Protein AF-A0A3G8WUI0-F1 (afdb_monomer)

Solvent-accessible surface area (backbone atoms only — not comparable to full-atom values): 6254 Å² total; per-residue (Å²): 139,75,72,64,58,65,54,52,51,50,51,53,51,34,56,52,36,37,64,60,53,72,49,96,72,60,58,67,62,54,49,51,51,54,53,47,51,53,52,50,50,46,53,49,44,44,51,52,32,37,72,75,48,37,79,74,26,51,64,56,33,49,52,54,42,49,55,49,49,55,52,49,52,51,49,49,51,44,40,24,53,26,19,48,77,68,66,40,52,70,56,18,52,53,42,48,52,54,48,53,52,53,52,51,52,54,51,53,54,51,54,54,62,74,75,107

pLDDT: mean 75.86, std 8.91, range [45.59, 89.69]

Mean predicted aligned error: 8.82 Å

Radius of gyration: 16.6 Å; Cα contacts (8 Å, |Δi|>4): 65; chains: 1; bounding box: 42×33×40 Å

Secondary structure (DSSP, 8-state):
--THHHHHHHHHHHHHHHHHHTS---HHHHHHHHHHHHHHHHHHHHHHHHHHHTTTTHHHHHHHHHHHHHHHHHHHHHHHHHHHHTT-HHHHHHHHHHHHHHHHHHHHHHHHHHT-

Structure (mmCIF, N/CA/C/O backbone):
data_AF-A0A3G8WUI0-F1
#
_entry.id   AF-A0A3G8WUI0-F1
#
loop_
_atom_site.group_PDB
_atom_site.id
_atom_site.type_symbol
_atom_site.label_atom_id
_atom_site.label_alt_id
_atom_site.label_comp_id
_atom_site.label_asym_id
_atom_site.label_entity_id
_atom_site.label_seq_id
_atom_site.pdbx_PDB_ins_code
_atom_site.Cartn_x
_atom_site.Cartn_y
_atom_site.Cartn_z
_atom_site.occupancy
_atom_site.B_iso_or_equiv
_atom_site.auth_seq_id
_atom_site.auth_comp_id
_atom_site.auth_asym_id
_atom_site.auth_atom_id
_atom_site.pdbx_PDB_model_num
ATOM 1 N N . MET A 1 1 ? -10.719 19.736 -14.775 1.00 45.59 1 MET A N 1
ATOM 2 C CA . MET A 1 1 ? -11.092 19.744 -13.340 1.00 45.59 1 MET A CA 1
ATOM 3 C C . MET A 1 1 ? -11.563 18.341 -12.955 1.00 45.59 1 MET A C 1
ATOM 5 O O . MET A 1 1 ? -12.691 17.990 -13.252 1.00 45.59 1 MET A O 1
ATOM 9 N N . LEU A 1 2 ? -10.679 17.513 -12.381 1.00 51.94 2 LEU A N 1
ATOM 10 C CA . LEU A 1 2 ? -10.911 16.087 -12.044 1.00 51.94 2 LEU A CA 1
ATOM 11 C C . LEU A 1 2 ? -11.003 15.837 -10.520 1.00 51.94 2 LEU A C 1
ATOM 13 O O . LEU A 1 2 ? -10.939 14.705 -10.051 1.00 51.94 2 LEU A O 1
ATOM 17 N N . LEU A 1 3 ? -11.186 16.911 -9.745 1.00 46.84 3 LEU A N 1
ATOM 18 C CA . LEU A 1 3 ? -11.220 16.920 -8.279 1.00 46.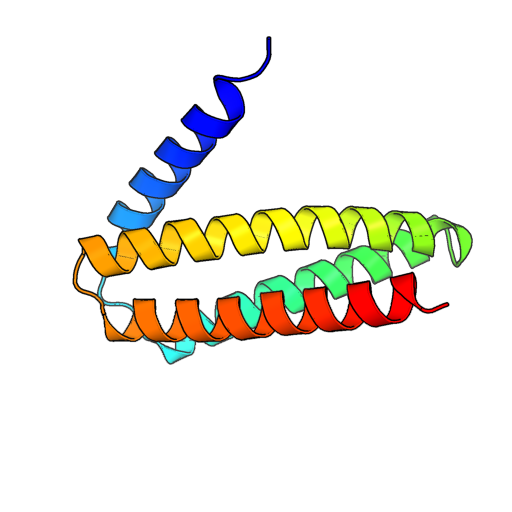84 3 LEU A CA 1
ATOM 19 C C . LEU A 1 3 ? -12.333 16.095 -7.590 1.00 46.84 3 LEU A C 1
ATOM 21 O O . LEU A 1 3 ? -12.083 15.680 -6.460 1.00 46.84 3 LEU A O 1
ATOM 25 N N . PRO A 1 4 ? -13.522 15.805 -8.171 1.00 60.69 4 PRO A N 1
ATOM 26 C CA . PRO A 1 4 ? -14.546 15.092 -7.404 1.00 60.69 4 PRO A CA 1
ATOM 27 C C . PRO A 1 4 ? -14.279 13.585 -7.294 1.00 60.69 4 PRO A C 1
ATOM 29 O O . PRO A 1 4 ? -14.691 12.967 -6.316 1.00 60.69 4 PRO A O 1
ATOM 32 N N . ILE A 1 5 ? -13.563 12.979 -8.248 1.00 64.88 5 ILE A N 1
ATOM 33 C CA . ILE A 1 5 ? -13.385 11.517 -8.298 1.00 64.88 5 ILE A CA 1
ATOM 34 C C . ILE A 1 5 ? -12.565 10.985 -7.107 1.00 64.88 5 ILE A C 1
ATOM 36 O O . ILE A 1 5 ? -13.035 10.047 -6.460 1.00 64.88 5 ILE A O 1
ATOM 40 N N . PRO A 1 6 ? -11.411 11.578 -6.735 1.00 63.34 6 PRO A N 1
ATOM 41 C CA . PRO A 1 6 ? -10.646 11.125 -5.570 1.00 63.34 6 PRO A CA 1
ATOM 42 C C . PRO A 1 6 ? -11.435 11.236 -4.259 1.00 63.34 6 PRO A C 1
ATOM 44 O O . PRO A 1 6 ? -11.351 10.354 -3.407 1.00 63.34 6 PRO A O 1
ATOM 47 N N . ILE A 1 7 ? -12.239 12.295 -4.114 1.00 66.31 7 ILE A N 1
ATOM 48 C CA . ILE A 1 7 ? -13.049 12.556 -2.916 1.00 66.31 7 ILE A CA 1
ATOM 49 C C . ILE A 1 7 ? -14.200 11.546 -2.814 1.00 66.31 7 ILE A C 1
ATOM 51 O O . ILE A 1 7 ? -14.425 10.970 -1.752 1.00 66.31 7 ILE A O 1
ATOM 55 N N . ILE A 1 8 ? -14.901 11.280 -3.919 1.00 72.88 8 ILE A N 1
ATOM 56 C CA . ILE A 1 8 ? -15.980 10.283 -3.970 1.00 72.88 8 ILE A CA 1
ATOM 57 C C . ILE A 1 8 ? -15.433 8.882 -3.665 1.00 72.88 8 ILE A C 1
ATOM 59 O O . ILE A 1 8 ? -16.027 8.148 -2.873 1.00 72.88 8 ILE A O 1
ATOM 63 N N . LEU A 1 9 ? -14.277 8.528 -4.239 1.00 71.88 9 LEU A N 1
ATOM 64 C CA . LEU A 1 9 ? -13.613 7.250 -3.981 1.00 71.88 9 LEU A CA 1
ATOM 65 C C . LEU A 1 9 ? -13.240 7.106 -2.497 1.00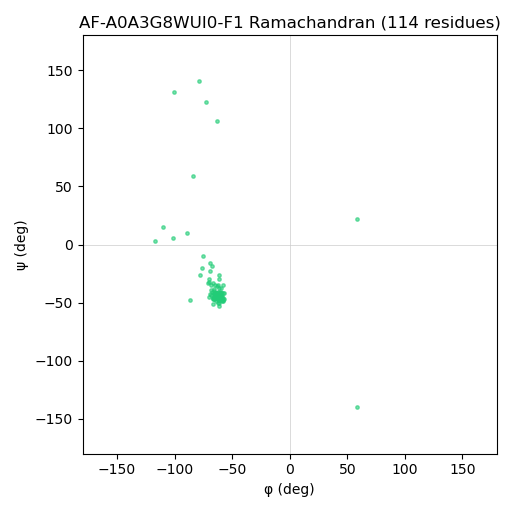 71.88 9 LEU A C 1
ATOM 67 O O . LEU A 1 9 ? -13.488 6.064 -1.892 1.00 71.88 9 LEU A O 1
ATOM 71 N N . PHE A 1 10 ? -12.706 8.172 -1.895 1.00 70.06 10 PHE A N 1
ATOM 72 C CA . PHE A 1 10 ? -12.370 8.214 -0.474 1.00 70.06 10 PHE A CA 1
ATOM 73 C C . PHE A 1 10 ? -13.603 7.998 0.417 1.00 70.06 10 PHE A C 1
ATOM 75 O O . PHE A 1 10 ? -13.564 7.174 1.331 1.00 70.06 10 PHE A O 1
ATOM 82 N N . ILE A 1 11 ? -14.720 8.674 0.125 1.00 70.12 11 ILE A N 1
ATOM 83 C CA . ILE A 1 11 ? -15.974 8.525 0.881 1.00 70.12 11 ILE A CA 1
ATOM 84 C C . ILE A 1 11 ? -16.522 7.096 0.760 1.00 70.12 11 ILE A C 1
ATOM 86 O O . ILE A 1 11 ? -16.910 6.503 1.767 1.00 70.12 11 ILE A O 1
ATOM 90 N N . LEU A 1 12 ? -16.521 6.511 -0.442 1.00 74.50 12 LEU A N 1
ATOM 91 C CA . LEU A 1 12 ? -16.967 5.130 -0.664 1.00 74.50 12 LEU A CA 1
ATOM 92 C C . LEU A 1 12 ? -16.126 4.121 0.125 1.00 74.50 12 LEU A C 1
ATOM 94 O O . LEU A 1 12 ? -16.681 3.248 0.799 1.00 74.50 12 LEU A O 1
ATOM 98 N N . LEU A 1 13 ? -14.799 4.268 0.085 1.00 71.56 13 LEU A N 1
ATOM 99 C CA . LEU A 1 13 ? -13.875 3.438 0.859 1.00 71.56 13 LEU A CA 1
ATOM 100 C C . LEU A 1 13 ? -14.136 3.566 2.362 1.00 71.56 13 LEU A C 1
ATOM 102 O O . LEU A 1 13 ? -14.158 2.559 3.069 1.00 71.56 13 LEU A O 1
ATOM 106 N N . LEU A 1 14 ? -14.397 4.782 2.843 1.00 67.06 14 LEU A N 1
ATOM 107 C CA . LEU A 1 14 ? -14.675 5.060 4.249 1.00 67.06 14 LEU A CA 1
ATOM 108 C C . LEU A 1 14 ? -15.990 4.407 4.700 1.00 67.06 14 LEU A C 1
ATOM 110 O O . LEU A 1 14 ? -16.015 3.699 5.706 1.00 67.06 14 LEU A O 1
ATOM 114 N N . VAL A 1 15 ? -17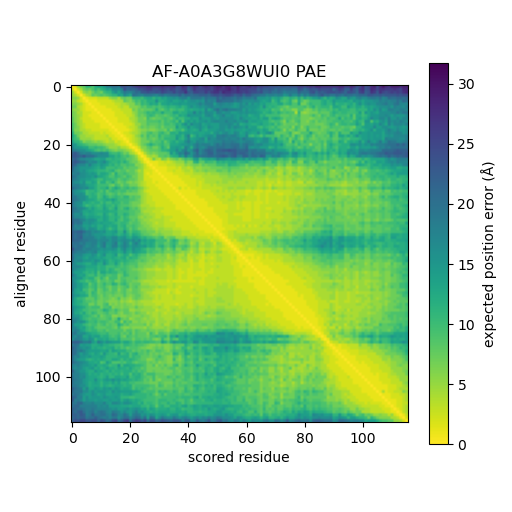.069 4.542 3.925 1.00 71.00 15 VAL A N 1
ATOM 115 C CA . VAL A 1 15 ? -18.361 3.897 4.227 1.00 71.00 15 VAL A CA 1
ATOM 116 C C . VAL A 1 15 ? -18.239 2.370 4.226 1.00 71.00 15 VAL A C 1
ATOM 118 O O . VAL A 1 15 ? -18.744 1.707 5.139 1.00 71.00 15 VAL A O 1
ATOM 121 N N . TYR A 1 16 ? -17.561 1.798 3.228 1.00 74.94 16 TYR A N 1
ATOM 122 C CA . TYR A 1 16 ? -17.336 0.354 3.144 1.00 74.94 16 TYR A CA 1
ATOM 123 C C . TYR A 1 16 ? -16.503 -0.157 4.326 1.00 74.94 16 TYR A C 1
ATOM 125 O O . TYR A 1 16 ? -16.859 -1.149 4.970 1.00 74.94 16 TYR A O 1
ATOM 133 N N . SER A 1 17 ? -15.435 0.565 4.666 1.00 64.69 17 SER A N 1
ATOM 134 C CA . SER A 1 17 ? -14.554 0.226 5.777 1.00 64.69 17 SER A CA 1
ATOM 135 C C . SER A 1 17 ? -15.277 0.291 7.125 1.00 64.69 17 SER A C 1
ATOM 137 O O . SER A 1 17 ? -15.135 -0.628 7.928 1.00 64.69 17 SER A O 1
ATOM 139 N N . ILE A 1 18 ? -16.123 1.300 7.370 1.00 64.62 18 ILE A N 1
ATOM 140 C CA . ILE A 1 18 ? -16.941 1.384 8.594 1.00 64.62 18 ILE A CA 1
ATOM 141 C C . ILE A 1 18 ? -17.904 0.195 8.704 1.00 64.62 18 ILE A C 1
ATOM 143 O O . ILE A 1 18 ? -18.039 -0.386 9.783 1.00 64.62 18 ILE A O 1
ATOM 147 N N . LYS A 1 19 ? -18.573 -0.192 7.606 1.00 69.31 19 LYS A N 1
ATOM 148 C CA . LYS A 1 19 ? -19.476 -1.358 7.605 1.00 69.31 19 LYS A CA 1
ATOM 149 C C . LYS A 1 19 ? -18.732 -2.638 7.984 1.00 69.31 19 LYS A C 1
ATOM 151 O O . LYS A 1 19 ? -19.221 -3.396 8.820 1.00 69.31 19 LYS A O 1
ATOM 156 N N . LYS A 1 20 ? -17.542 -2.848 7.421 1.00 66.62 20 LYS A N 1
ATOM 157 C CA . LYS A 1 20 ? -16.689 -4.010 7.708 1.00 66.62 20 LYS A CA 1
ATOM 158 C C . LYS A 1 20 ? -16.125 -3.979 9.136 1.00 66.62 20 LYS A C 1
ATOM 160 O O . LYS A 1 20 ? -16.118 -5.001 9.812 1.00 66.62 20 LYS A O 1
ATOM 165 N N . ALA A 1 21 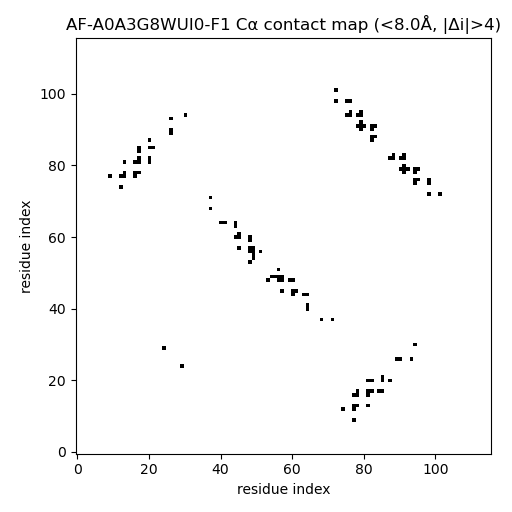? -15.733 -2.803 9.628 1.00 61.16 21 ALA A N 1
ATOM 166 C CA . ALA A 1 21 ? -15.176 -2.592 10.965 1.00 61.16 21 ALA A CA 1
ATOM 167 C C . ALA A 1 21 ? -16.172 -2.830 12.112 1.00 61.16 21 ALA A C 1
ATOM 169 O O . ALA A 1 21 ? -15.751 -3.034 13.243 1.00 61.16 21 ALA A O 1
ATOM 170 N N . LYS A 1 22 ? -17.490 -2.824 11.872 1.00 60.16 22 LYS A N 1
ATOM 171 C CA . LYS A 1 22 ? -18.484 -3.169 12.909 1.00 60.16 22 LYS A CA 1
ATOM 172 C C . LYS A 1 22 ? -18.465 -4.649 13.305 1.00 60.16 22 LYS A C 1
ATOM 174 O O . LYS A 1 22 ? -19.008 -4.999 14.350 1.00 60.16 22 LYS A O 1
ATOM 179 N N . GLN A 1 23 ? -17.840 -5.515 12.511 1.00 62.94 23 GLN A N 1
ATOM 180 C CA . GLN A 1 23 ? -17.661 -6.922 12.861 1.00 62.94 23 GLN A CA 1
ATOM 181 C C . GLN A 1 23 ? -16.493 -7.075 13.850 1.00 62.94 23 GLN A C 1
ATOM 183 O O . GLN A 1 23 ? -15.480 -6.382 13.739 1.00 62.94 23 GLN A O 1
ATOM 188 N N . LYS A 1 24 ? -16.625 -7.966 14.846 1.00 58.31 24 LYS A N 1
ATOM 189 C CA . LYS A 1 24 ? -15.526 -8.292 15.773 1.00 58.31 24 LYS A CA 1
ATOM 190 C C . LYS A 1 24 ? -14.382 -8.924 14.976 1.00 58.31 24 LYS A C 1
ATOM 192 O O . LYS A 1 24 ? -14.487 -10.066 14.538 1.00 58.31 24 LYS A O 1
ATOM 197 N N . ALA A 1 25 ? -13.313 -8.163 14.784 1.00 64.12 25 ALA A N 1
ATOM 198 C CA . ALA A 1 25 ? -12.154 -8.549 13.997 1.00 64.12 25 ALA A CA 1
ATOM 199 C C . ALA A 1 25 ? -11.002 -9.021 14.897 1.00 64.12 25 ALA A C 1
ATOM 201 O O . ALA A 1 25 ? -10.629 -8.337 15.851 1.00 64.12 25 ALA A O 1
ATOM 202 N N . ASP A 1 26 ? -10.413 -10.173 14.571 1.00 74.25 26 ASP A N 1
ATOM 203 C CA . ASP A 1 26 ? -9.155 -10.619 15.174 1.00 74.25 26 ASP A CA 1
ATOM 204 C C . ASP A 1 26 ? -7.990 -9.777 14.626 1.00 74.25 26 ASP A C 1
ATOM 206 O O . ASP A 1 26 ? -7.759 -9.716 13.413 1.00 74.25 26 ASP A O 1
ATOM 210 N N . VAL A 1 27 ? -7.254 -9.135 15.537 1.00 68.56 27 VAL A N 1
ATOM 211 C CA . VAL A 1 27 ? -6.109 -8.267 15.235 1.00 68.56 27 VAL A CA 1
ATOM 212 C C . VAL A 1 27 ? -5.026 -9.003 14.459 1.00 68.56 27 VAL A C 1
ATOM 214 O O . VAL A 1 27 ? -4.548 -8.488 13.449 1.00 68.56 27 VAL A O 1
ATOM 217 N N . ASN A 1 28 ? -4.670 -10.212 14.886 1.00 68.00 28 ASN A N 1
ATOM 218 C CA . ASN A 1 28 ? -3.562 -10.955 14.298 1.00 68.00 28 ASN A CA 1
ATOM 219 C C . ASN A 1 28 ? -3.913 -11.392 12.879 1.00 68.00 28 ASN A C 1
ATOM 221 O O . ASN A 1 28 ? -3.130 -11.194 11.950 1.00 68.00 28 ASN A O 1
ATOM 225 N N . LYS A 1 29 ? -5.137 -11.891 12.685 1.00 73.69 29 LYS A N 1
ATOM 226 C CA . LYS A 1 29 ? -5.636 -12.272 11.362 1.00 73.69 29 LYS A CA 1
ATOM 227 C C . LYS A 1 29 ? -5.661 -11.079 10.401 1.00 73.69 29 LYS A C 1
ATOM 229 O O . LYS A 1 29 ? -5.248 -11.213 9.253 1.00 73.69 29 LYS A O 1
ATOM 234 N N . HIS A 1 30 ? -6.096 -9.907 10.867 1.00 74.31 30 HIS A N 1
ATOM 235 C CA . HIS A 1 30 ? -6.120 -8.693 10.049 1.00 74.31 30 HIS A CA 1
ATOM 236 C C . HIS A 1 30 ? -4.725 -8.235 9.616 1.00 74.31 30 HIS A C 1
ATOM 238 O O . HIS A 1 30 ? -4.532 -7.889 8.452 1.00 74.31 30 HIS A O 1
ATOM 244 N N . VAL A 1 31 ? -3.753 -8.248 10.529 1.00 72.56 31 VAL A N 1
ATOM 245 C CA . VAL A 1 31 ? -2.371 -7.853 10.224 1.00 72.56 31 VAL A CA 1
ATOM 246 C C . VAL A 1 31 ? -1.728 -8.826 9.237 1.00 72.56 31 VAL A C 1
ATOM 248 O O . VAL A 1 31 ? -1.159 -8.382 8.241 1.00 72.56 31 VAL A O 1
ATOM 251 N N . ILE A 1 32 ? -1.877 -10.136 9.461 1.00 75.25 32 ILE A N 1
ATOM 252 C CA . ILE A 1 32 ? -1.312 -11.178 8.589 1.00 75.25 32 ILE A CA 1
ATOM 253 C C . ILE A 1 32 ? -1.869 -11.061 7.170 1.00 75.25 32 ILE A C 1
ATOM 255 O O . ILE A 1 32 ? -1.101 -11.075 6.213 1.00 75.25 32 ILE A O 1
ATOM 259 N N . ILE A 1 33 ? -3.187 -10.890 7.021 1.00 80.88 33 ILE A N 1
ATOM 260 C CA . ILE A 1 33 ? -3.805 -10.731 5.699 1.00 80.88 33 ILE A CA 1
ATOM 261 C C . ILE A 1 33 ? -3.259 -9.483 4.997 1.00 80.88 33 ILE A C 1
ATOM 263 O O . ILE A 1 33 ? -2.951 -9.542 3.811 1.00 80.88 33 ILE A O 1
ATOM 267 N N . ARG A 1 34 ? -3.098 -8.360 5.706 1.00 80.38 34 ARG A N 1
ATOM 268 C CA . ARG A 1 34 ? -2.616 -7.109 5.100 1.00 80.38 34 ARG A CA 1
ATOM 269 C C . ARG A 1 34 ? -1.169 -7.206 4.621 1.00 80.38 34 ARG A C 1
ATOM 271 O O . ARG A 1 34 ? -0.876 -6.792 3.503 1.00 80.38 34 ARG A O 1
ATOM 278 N N . LEU A 1 35 ? -0.284 -7.761 5.447 1.00 79.12 35 LEU A N 1
ATOM 279 C CA . LEU A 1 35 ? 1.104 -8.023 5.060 1.00 79.12 35 LEU A CA 1
ATOM 280 C C . LEU A 1 35 ? 1.178 -9.032 3.913 1.00 79.12 35 LEU A C 1
ATOM 282 O O . LEU A 1 35 ? 1.917 -8.813 2.959 1.00 79.12 35 LEU A O 1
ATOM 286 N N . GLY A 1 36 ? 0.370 -10.091 3.978 1.00 82.44 36 GLY A N 1
ATOM 287 C CA . GLY A 1 36 ? 0.281 -11.100 2.931 1.00 82.44 36 GLY A CA 1
ATOM 288 C C . GLY A 1 36 ? -0.125 -10.504 1.586 1.00 82.44 36 GLY A C 1
ATOM 289 O O . GLY A 1 36 ? 0.548 -10.755 0.595 1.00 82.44 36 GLY A O 1
ATOM 290 N N . VAL A 1 37 ? -1.166 -9.665 1.550 1.00 86.06 37 VAL A N 1
ATOM 291 C CA . VAL A 1 37 ? -1.613 -8.991 0.319 1.00 86.06 37 VAL A CA 1
ATOM 292 C C . VAL A 1 37 ? -0.528 -8.069 -0.236 1.00 86.06 37 VAL A C 1
ATOM 294 O O . VAL A 1 37 ? -0.274 -8.104 -1.437 1.00 86.06 37 VAL A O 1
ATOM 297 N N . LEU A 1 38 ? 0.141 -7.287 0.619 1.00 83.94 38 LEU A N 1
ATOM 298 C CA . LEU A 1 38 ? 1.214 -6.386 0.192 1.00 83.94 38 LEU A CA 1
ATOM 299 C C . LEU A 1 38 ? 2.378 -7.156 -0.447 1.00 83.94 38 LEU A C 1
ATOM 301 O O . LEU A 1 38 ? 2.782 -6.854 -1.568 1.00 83.94 38 LEU A O 1
ATOM 305 N N . ILE A 1 39 ? 2.894 -8.168 0.255 1.00 85.06 39 ILE A N 1
ATOM 306 C CA . ILE A 1 39 ? 4.038 -8.963 -0.205 1.00 85.06 39 ILE A CA 1
ATOM 307 C C . ILE A 1 39 ? 3.665 -9.758 -1.458 1.00 85.06 39 ILE A C 1
ATOM 309 O O . ILE A 1 39 ? 4.422 -9.755 -2.427 1.00 85.06 39 ILE A O 1
ATOM 313 N N . ALA A 1 40 ? 2.494 -10.401 -1.464 1.00 89.00 40 ALA A N 1
ATOM 314 C CA . ALA A 1 40 ? 2.031 -11.183 -2.602 1.00 89.00 40 ALA A CA 1
ATOM 315 C C . ALA A 1 40 ? 1.867 -10.310 -3.845 1.00 89.00 40 ALA A C 1
ATOM 317 O O . ALA A 1 40 ? 2.339 -10.700 -4.905 1.00 89.00 40 ALA A O 1
ATOM 318 N N . PHE A 1 41 ? 1.264 -9.122 -3.728 1.00 88.75 41 PHE A N 1
ATOM 319 C CA . PHE A 1 41 ? 1.079 -8.234 -4.873 1.00 88.75 41 PHE A CA 1
ATOM 320 C C . PHE A 1 41 ? 2.417 -7.796 -5.477 1.00 88.75 41 PHE A C 1
ATOM 322 O O . PHE A 1 41 ? 2.598 -7.881 -6.692 1.00 88.75 41 PHE A O 1
ATOM 329 N N . ILE A 1 42 ? 3.370 -7.369 -4.640 1.00 86.06 42 ILE A N 1
ATOM 330 C CA . ILE A 1 42 ? 4.700 -6.950 -5.103 1.00 86.06 42 ILE A CA 1
ATOM 331 C C . ILE A 1 42 ? 5.408 -8.128 -5.783 1.00 86.06 42 ILE A C 1
ATOM 333 O O . ILE A 1 42 ? 5.854 -8.000 -6.922 1.00 86.06 42 ILE A O 1
ATOM 337 N N . ALA A 1 43 ? 5.455 -9.293 -5.131 1.00 87.81 43 ALA A N 1
ATOM 338 C CA . ALA A 1 43 ? 6.109 -10.479 -5.677 1.00 87.81 43 ALA A CA 1
ATOM 339 C C . ALA A 1 43 ? 5.486 -10.923 -7.009 1.00 87.81 43 ALA A C 1
ATOM 341 O O . ALA A 1 43 ? 6.212 -11.192 -7.964 1.00 87.81 43 ALA A O 1
ATOM 342 N N . LEU A 1 44 ? 4.152 -10.952 -7.100 1.00 89.69 44 LEU A N 1
ATOM 343 C CA . LEU A 1 44 ? 3.443 -11.356 -8.314 1.00 89.69 44 LEU A CA 1
ATOM 344 C C . LEU A 1 44 ? 3.682 -10.368 -9.457 1.00 89.69 44 LEU A C 1
ATOM 346 O O . LEU A 1 44 ? 3.906 -10.788 -10.586 1.00 89.69 44 LEU A O 1
ATOM 350 N N . THR A 1 45 ? 3.671 -9.066 -9.164 1.00 87.38 45 THR A N 1
ATOM 351 C CA . THR A 1 45 ? 3.917 -8.018 -10.163 1.00 87.38 45 THR A CA 1
ATOM 352 C C . THR A 1 45 ? 5.317 -8.156 -10.747 1.00 87.38 45 THR A C 1
ATOM 354 O O . THR A 1 45 ? 5.477 -8.168 -11.964 1.00 87.38 45 THR A O 1
ATOM 357 N N . PHE A 1 46 ? 6.329 -8.321 -9.893 1.00 86.69 46 PHE A N 1
ATOM 358 C CA . PHE A 1 46 ? 7.696 -8.554 -10.350 1.00 86.69 46 PHE A CA 1
ATOM 359 C C . PHE A 1 46 ? 7.821 -9.854 -11.145 1.00 86.69 46 PHE A C 1
ATOM 361 O O . PHE A 1 46 ? 8.455 -9.854 -12.195 1.00 86.69 46 PHE A O 1
ATOM 368 N N . LEU A 1 47 ? 7.191 -10.941 -10.693 1.00 89.12 47 LEU A N 1
ATOM 369 C CA . LEU A 1 47 ? 7.249 -12.235 -11.373 1.00 89.12 47 LEU A CA 1
ATOM 370 C C . LEU A 1 47 ? 6.603 -12.178 -12.761 1.00 89.12 47 LEU A C 1
ATOM 372 O O . LEU A 1 47 ? 7.218 -12.610 -13.731 1.00 89.12 47 LEU A O 1
ATOM 376 N N . ILE A 1 48 ? 5.396 -11.617 -12.870 1.00 87.94 48 ILE A N 1
ATOM 377 C CA . ILE A 1 48 ? 4.662 -11.498 -14.137 1.00 87.94 48 ILE A CA 1
ATOM 378 C C . ILE A 1 48 ? 5.439 -10.628 -15.121 1.00 87.94 48 ILE A C 1
ATOM 380 O O . ILE A 1 48 ? 5.678 -11.041 -16.253 1.00 87.94 48 ILE A O 1
ATOM 384 N N . VAL A 1 49 ? 5.866 -9.440 -14.692 1.00 87.94 49 VAL A N 1
ATOM 385 C CA . VAL A 1 49 ? 6.563 -8.500 -15.574 1.00 87.94 49 VAL A CA 1
ATOM 386 C C . VAL A 1 49 ? 7.917 -9.058 -16.009 1.00 87.94 49 VAL A C 1
ATOM 388 O O . VAL A 1 49 ? 8.261 -8.975 -17.185 1.00 87.94 49 VAL A O 1
ATOM 391 N N . TYR A 1 50 ? 8.652 -9.708 -15.104 1.00 84.75 50 TYR A N 1
ATOM 392 C CA . TYR A 1 50 ? 9.897 -10.384 -15.457 1.00 84.75 50 TYR A CA 1
ATOM 393 C C . TYR A 1 50 ? 9.670 -11.538 -16.443 1.00 84.75 50 TYR A C 1
ATOM 395 O O . TYR A 1 50 ? 10.490 -11.757 -17.328 1.00 84.75 50 TYR A O 1
ATOM 403 N N . HIS A 1 51 ? 8.557 -12.267 -16.331 1.00 88.19 51 HIS A N 1
ATOM 404 C CA . HIS A 1 51 ? 8.251 -13.357 -17.255 1.00 88.19 51 HIS A CA 1
ATOM 405 C C . HIS A 1 51 ? 7.895 -12.864 -18.667 1.00 88.19 51 HIS A C 1
ATOM 407 O O . HIS A 1 51 ? 8.203 -13.546 -19.639 1.00 88.19 51 HIS A O 1
ATOM 413 N N . ILE A 1 52 ? 7.276 -11.684 -18.784 1.00 89.00 52 ILE A N 1
ATOM 414 C CA . ILE A 1 52 ? 6.843 -11.113 -20.070 1.00 89.00 52 ILE A CA 1
ATOM 415 C C .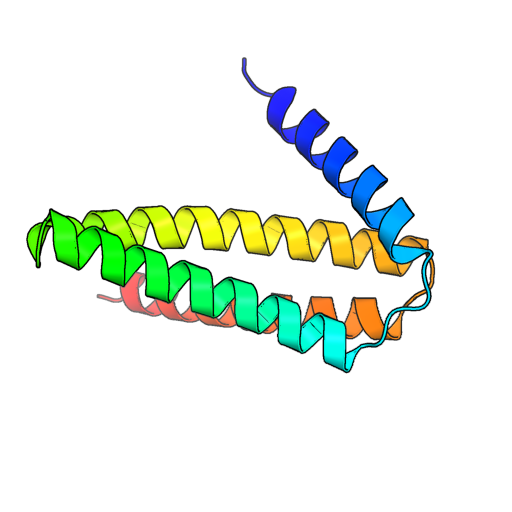 ILE A 1 52 ? 7.970 -10.314 -20.740 1.00 89.00 52 ILE A C 1
ATOM 417 O O . ILE A 1 52 ? 8.232 -10.487 -21.926 1.00 89.00 52 ILE A O 1
ATOM 421 N N . GLU A 1 53 ? 8.641 -9.438 -19.991 1.00 86.88 53 GLU A N 1
ATOM 422 C CA . GLU A 1 53 ? 9.567 -8.427 -20.531 1.00 86.88 53 GLU A CA 1
ATOM 423 C C . GLU A 1 53 ? 11.020 -8.619 -20.051 1.00 86.88 53 GLU A C 1
ATOM 425 O O . GLU A 1 53 ? 11.915 -7.814 -20.349 1.00 86.88 53 GLU A O 1
ATOM 430 N N . GLY A 1 54 ? 11.287 -9.674 -19.278 1.00 84.44 54 GLY A N 1
ATOM 431 C CA . GLY A 1 54 ? 12.604 -9.945 -18.713 1.00 84.44 54 GLY A CA 1
ATOM 432 C C . GLY A 1 54 ? 13.099 -8.801 -17.829 1.00 84.44 54 GLY A C 1
ATOM 433 O O . GLY A 1 54 ? 12.354 -8.167 -17.082 1.00 84.44 54 GLY A O 1
ATOM 434 N N . ARG A 1 55 ? 14.395 -8.493 -17.934 1.00 81.12 55 ARG A N 1
ATOM 435 C CA . ARG A 1 55 ? 15.028 -7.419 -17.153 1.00 81.12 55 ARG A CA 1
ATOM 436 C C . ARG A 1 55 ? 14.560 -6.018 -17.567 1.00 81.12 55 ARG A C 1
ATOM 438 O O . ARG A 1 55 ? 14.656 -5.097 -16.758 1.00 81.12 55 ARG A O 1
ATOM 445 N N . SER A 1 56 ? 14.050 -5.848 -18.788 1.00 81.31 56 SER A N 1
ATOM 446 C CA . SER A 1 56 ? 13.610 -4.539 -19.290 1.00 81.31 56 SER A CA 1
ATOM 447 C C . SER A 1 56 ? 12.324 -4.047 -18.614 1.00 81.31 56 SER A C 1
ATOM 449 O O . SER A 1 56 ? 12.216 -2.861 -18.304 1.00 81.31 56 SER A O 1
ATOM 451 N N . GLY A 1 57 ? 11.427 -4.965 -18.240 1.00 80.50 57 GLY A N 1
ATOM 452 C CA . GLY A 1 57 ? 10.188 -4.641 -17.528 1.00 80.50 57 GLY A CA 1
ATOM 453 C C . GLY A 1 57 ? 10.367 -4.297 -16.048 1.00 80.50 57 GLY A C 1
ATOM 454 O O . GLY A 1 57 ? 9.442 -3.797 -15.412 1.00 80.50 57 GLY A O 1
ATOM 455 N N . THR A 1 58 ? 11.557 -4.501 -15.472 1.00 81.00 58 THR A N 1
ATOM 456 C CA . THR A 1 58 ? 11.794 -4.284 -14.031 1.00 81.00 58 THR A CA 1
ATOM 457 C C . THR A 1 58 ? 11.466 -2.851 -13.587 1.00 81.00 58 THR A C 1
ATOM 459 O O . THR A 1 58 ? 10.951 -2.633 -12.495 1.00 81.00 58 THR A O 1
ATOM 462 N N . LEU A 1 59 ? 11.713 -1.852 -14.442 1.00 81.50 59 LEU A N 1
ATOM 463 C CA . LEU A 1 59 ? 11.313 -0.462 -14.183 1.00 81.50 59 LEU A CA 1
ATOM 464 C C . LEU A 1 59 ? 9.785 -0.310 -14.129 1.00 81.50 59 LEU A C 1
ATOM 466 O O . LEU A 1 59 ? 9.261 0.334 -13.222 1.00 81.50 59 LEU A O 1
ATOM 470 N N . GLY A 1 60 ? 9.062 -0.954 -15.048 1.00 80.31 60 GLY A N 1
ATOM 471 C CA . GLY A 1 60 ? 7.599 -0.990 -15.051 1.00 80.31 60 GLY A CA 1
ATOM 472 C C . GLY A 1 60 ? 7.023 -1.639 -13.790 1.00 80.31 60 GLY A C 1
ATOM 473 O O . GLY A 1 60 ? 6.095 -1.096 -13.188 1.00 80.31 60 GLY A O 1
ATOM 474 N N . SER A 1 61 ? 7.616 -2.741 -13.314 1.00 82.69 61 SER A N 1
ATOM 475 C CA . SER A 1 61 ? 7.184 -3.385 -12.066 1.00 82.69 61 SER A CA 1
ATOM 476 C C . SER A 1 61 ? 7.437 -2.515 -10.834 1.00 82.69 61 SER A C 1
ATOM 478 O O . SER A 1 61 ? 6.611 -2.527 -9.917 1.00 82.69 61 SER A O 1
ATOM 480 N N . PHE A 1 62 ? 8.509 -1.711 -10.816 1.00 81.88 62 PHE A N 1
ATOM 481 C CA . PHE A 1 62 ? 8.723 -0.702 -9.773 1.00 81.88 62 PHE A CA 1
ATOM 482 C C . PHE A 1 62 ? 7.620 0.360 -9.771 1.00 81.88 62 PHE A C 1
ATOM 484 O O . PHE A 1 62 ? 7.054 0.627 -8.711 1.00 81.88 62 PHE A O 1
ATOM 491 N N . TYR A 1 63 ? 7.255 0.917 -10.931 1.00 82.44 63 TYR A N 1
ATOM 492 C CA . TYR A 1 63 ? 6.178 1.911 -1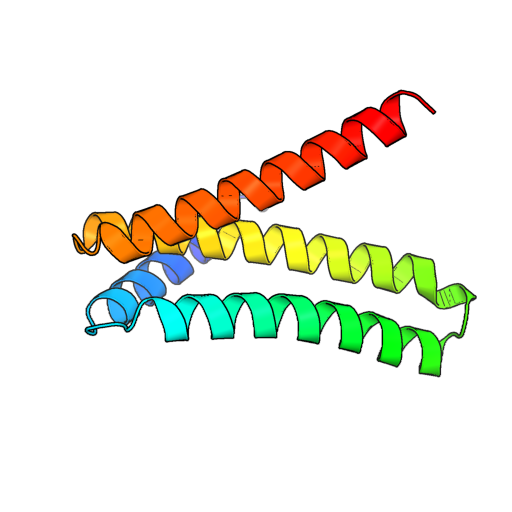1.012 1.00 82.44 63 TYR A CA 1
ATOM 493 C C . TYR A 1 63 ? 4.828 1.342 -10.567 1.00 82.44 63 TYR A C 1
ATOM 495 O O . TYR A 1 63 ? 4.152 1.947 -9.735 1.00 82.44 63 TYR A O 1
ATOM 503 N N . ILE A 1 64 ? 4.447 0.157 -11.053 1.00 84.00 64 ILE A N 1
ATOM 504 C CA . ILE A 1 64 ? 3.181 -0.494 -10.675 1.00 84.00 64 ILE A CA 1
ATOM 505 C C . ILE A 1 64 ? 3.150 -0.781 -9.168 1.00 84.00 64 ILE A C 1
ATOM 507 O O . ILE A 1 64 ? 2.163 -0.479 -8.492 1.00 84.00 64 ILE A O 1
ATOM 511 N N . SER A 1 65 ? 4.249 -1.304 -8.618 1.00 84.00 65 SER A N 1
ATOM 512 C CA . SER A 1 65 ? 4.365 -1.586 -7.183 1.00 84.00 65 SER A CA 1
ATOM 513 C C . SER A 1 65 ? 4.320 -0.310 -6.340 1.00 84.00 65 SER A C 1
ATOM 515 O O . SER A 1 65 ? 3.732 -0.319 -5.257 1.00 84.00 65 SER A O 1
ATOM 517 N N . ALA A 1 66 ? 4.879 0.801 -6.829 1.00 81.81 66 ALA A N 1
ATOM 518 C CA . ALA A 1 66 ? 4.812 2.100 -6.164 1.00 81.81 66 ALA A CA 1
ATOM 519 C C . ALA A 1 66 ? 3.376 2.651 -6.135 1.00 81.81 66 ALA A C 1
ATOM 521 O O . ALA A 1 66 ? 2.896 3.036 -5.067 1.00 81.81 66 ALA A O 1
ATOM 522 N N . TYR A 1 67 ? 2.653 2.616 -7.262 1.00 82.38 67 TYR A N 1
ATOM 523 C CA . TYR A 1 67 ? 1.244 3.031 -7.323 1.00 82.38 67 TYR A CA 1
ATOM 524 C C . TYR A 1 67 ? 0.348 2.185 -6.415 1.00 82.38 67 TYR A C 1
ATOM 526 O O . TYR A 1 67 ? -0.490 2.726 -5.683 1.00 82.38 67 TYR A O 1
ATOM 534 N N . PHE A 1 68 ? 0.539 0.865 -6.424 1.00 86.00 68 PHE A N 1
ATOM 535 C CA . PHE A 1 68 ? -0.171 -0.029 -5.518 1.00 86.00 68 PHE A CA 1
ATOM 536 C C . PHE A 1 68 ? 0.140 0.302 -4.059 1.00 86.00 68 PHE A C 1
ATOM 538 O O . PHE A 1 68 ? -0.784 0.461 -3.268 1.00 86.00 68 PHE A O 1
ATOM 545 N N . SER A 1 69 ? 1.416 0.477 -3.710 1.00 83.12 69 SER A N 1
ATOM 546 C CA . SER A 1 69 ? 1.832 0.788 -2.339 1.00 83.12 69 SER A CA 1
ATOM 547 C C . SER A 1 69 ? 1.243 2.115 -1.854 1.00 83.12 69 SER A C 1
ATOM 549 O O . SER A 1 69 ? 0.720 2.177 -0.745 1.00 83.12 69 SER A O 1
ATOM 551 N N . ALA A 1 70 ? 1.233 3.157 -2.691 1.00 81.75 70 ALA A N 1
ATOM 552 C CA . ALA A 1 70 ? 0.602 4.437 -2.366 1.00 81.75 70 ALA A CA 1
ATOM 553 C C . ALA A 1 70 ? -0.913 4.293 -2.131 1.00 81.75 70 ALA A C 1
ATOM 555 O O . ALA A 1 70 ? -1.457 4.813 -1.153 1.00 81.75 70 ALA A O 1
ATOM 556 N N . THR A 1 71 ? -1.593 3.523 -2.984 1.00 83.75 71 THR A N 1
ATOM 557 C CA . THR A 1 71 ? -3.029 3.232 -2.842 1.00 83.75 71 THR A CA 1
ATOM 558 C C . THR A 1 71 ? -3.309 2.400 -1.586 1.00 83.75 71 THR A C 1
ATOM 560 O O . THR A 1 71 ? -4.284 2.637 -0.873 1.00 83.75 71 THR A O 1
ATOM 563 N N . TRP A 1 72 ? -2.428 1.452 -1.271 1.00 85.00 72 TRP A N 1
ATOM 564 C CA . TRP A 1 72 ? -2.511 0.600 -0.091 1.00 85.00 72 TRP A CA 1
ATOM 565 C C . TRP A 1 72 ? -2.340 1.399 1.204 1.00 85.00 72 TRP A C 1
ATOM 567 O O . TRP A 1 72 ? -3.107 1.221 2.148 1.00 85.00 72 TRP A O 1
ATOM 577 N N . ILE A 1 73 ? -1.394 2.340 1.232 1.00 83.44 73 ILE A N 1
ATOM 578 C CA . ILE A 1 73 ? -1.214 3.290 2.338 1.00 83.44 73 ILE A CA 1
ATOM 579 C C . ILE A 1 73 ? -2.495 4.106 2.546 1.00 83.44 73 ILE A C 1
ATOM 581 O O . ILE A 1 73 ? -2.979 4.197 3.675 1.00 83.44 73 ILE A O 1
ATOM 585 N N . LEU A 1 74 ? -3.089 4.641 1.473 1.00 81.31 74 LEU A N 1
ATOM 586 C CA . LEU A 1 74 ? -4.351 5.383 1.553 1.00 81.31 74 LEU A CA 1
ATOM 587 C C . LEU A 1 74 ? -5.479 4.519 2.142 1.00 81.31 74 LEU A C 1
ATOM 589 O O . LEU A 1 74 ? -6.200 4.970 3.034 1.00 81.31 74 LEU A O 1
ATOM 593 N N . TYR A 1 75 ? -5.600 3.265 1.695 1.00 84.00 75 TYR A N 1
ATOM 594 C CA . TYR A 1 75 ? -6.556 2.303 2.249 1.00 84.00 75 TYR A CA 1
ATOM 595 C C . TYR A 1 75 ? -6.347 2.093 3.758 1.00 84.00 75 TYR A C 1
ATOM 597 O O . TYR A 1 75 ? -7.308 2.174 4.524 1.00 8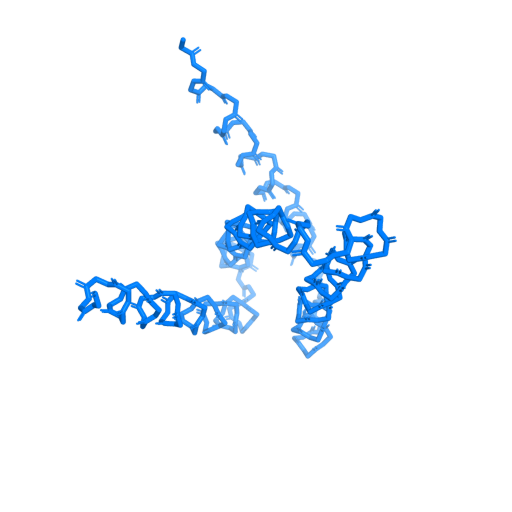4.00 75 TYR A O 1
ATOM 605 N N . LEU A 1 76 ? -5.103 1.886 4.208 1.00 82.38 76 LEU A N 1
ATOM 606 C CA . LEU A 1 76 ? -4.794 1.695 5.630 1.00 82.38 76 LEU A CA 1
ATOM 607 C C . LEU A 1 76 ? -5.160 2.924 6.473 1.00 82.38 76 LEU A C 1
ATOM 609 O O . LEU A 1 76 ? -5.610 2.758 7.608 1.00 82.38 76 LEU A O 1
ATOM 613 N N . ILE A 1 77 ? -5.006 4.140 5.931 1.00 81.31 77 ILE A N 1
ATOM 614 C CA . ILE A 1 77 ? -5.378 5.391 6.614 1.00 81.31 77 ILE A CA 1
ATOM 615 C C . ILE A 1 77 ? -6.894 5.459 6.788 1.00 81.31 77 ILE A C 1
ATOM 617 O O . ILE A 1 77 ? -7.381 5.650 7.903 1.00 81.31 77 ILE A O 1
ATOM 621 N N . VAL A 1 78 ? -7.647 5.258 5.702 1.00 80.81 78 VAL A N 1
ATOM 622 C CA . VAL A 1 78 ? -9.120 5.254 5.723 1.00 80.81 78 VAL A CA 1
ATOM 623 C C . VAL A 1 78 ? -9.644 4.216 6.710 1.00 80.81 78 VAL A C 1
ATOM 625 O O . VAL A 1 78 ? -10.573 4.471 7.483 1.00 80.81 78 VAL A O 1
ATOM 628 N N . GLU A 1 79 ? -9.023 3.044 6.720 1.00 78.12 79 GLU A N 1
ATOM 629 C CA . GLU A 1 79 ? -9.389 1.956 7.608 1.00 78.12 79 GLU A CA 1
ATOM 630 C C . GLU A 1 79 ? -9.047 2.265 9.069 1.00 78.12 79 GLU A C 1
ATOM 632 O O . GLU A 1 79 ? -9.880 2.036 9.945 1.00 78.12 79 GLU A O 1
ATOM 637 N N . ALA A 1 80 ? -7.876 2.845 9.350 1.00 77.50 80 ALA A N 1
ATOM 638 C CA . ALA A 1 80 ? -7.510 3.293 10.692 1.00 77.50 80 ALA A CA 1
ATOM 639 C C . ALA A 1 80 ? -8.521 4.314 11.237 1.00 77.50 80 ALA A C 1
ATOM 641 O O . ALA A 1 80 ? -9.022 4.138 12.348 1.00 77.50 80 ALA A O 1
ATOM 642 N N . ILE A 1 81 ? -8.884 5.324 10.436 1.00 77.38 81 ILE A N 1
ATOM 643 C CA . ILE A 1 81 ? -9.901 6.330 10.786 1.00 77.38 81 ILE A CA 1
ATOM 644 C C . ILE A 1 81 ? -11.247 5.652 11.063 1.00 77.38 81 ILE A C 1
ATOM 646 O O . ILE A 1 81 ? -11.876 5.904 12.090 1.00 77.38 81 ILE A O 1
ATOM 650 N N . SER A 1 82 ? -11.669 4.735 10.192 1.00 75.00 82 SER A N 1
ATOM 651 C CA . SER A 1 82 ? -12.923 3.989 10.358 1.00 75.00 82 SER A CA 1
ATOM 652 C C . SER A 1 82 ? -12.945 3.176 11.657 1.00 75.00 82 SER A C 1
ATOM 654 O O . SER A 1 82 ? -13.958 3.138 12.354 1.00 75.00 82 SER A O 1
ATOM 656 N N . LEU A 1 83 ? -11.825 2.546 12.019 1.00 78.06 83 LEU A N 1
ATOM 657 C CA . LEU A 1 83 ? -11.697 1.763 13.249 1.00 78.06 83 LEU A CA 1
ATOM 658 C C . LEU A 1 83 ? -11.739 2.642 14.503 1.00 78.06 83 LEU A C 1
ATOM 660 O O . LEU A 1 83 ? -12.322 2.222 15.504 1.00 78.06 83 LEU A O 1
ATOM 664 N N . PHE A 1 84 ? -11.197 3.864 14.446 1.00 75.25 84 PHE A N 1
ATOM 665 C CA . PHE A 1 84 ? -11.371 4.858 15.511 1.00 75.25 84 PHE A CA 1
ATOM 666 C C . PHE A 1 84 ? -12.836 5.268 15.675 1.00 75.25 84 PHE A C 1
ATOM 668 O O . PHE A 1 84 ? -13.343 5.276 16.797 1.00 75.25 84 PHE A O 1
ATOM 675 N N . VAL A 1 85 ? -13.543 5.538 14.572 1.00 76.56 85 VAL A N 1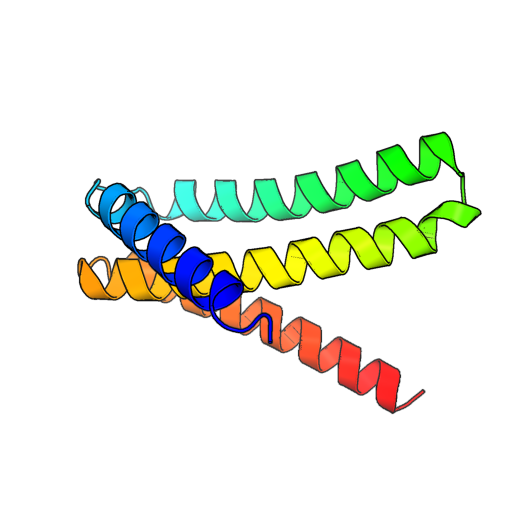
ATOM 676 C CA . VAL A 1 85 ? -14.973 5.905 14.596 1.00 76.56 85 VAL A CA 1
ATOM 677 C C . VAL A 1 85 ? -15.823 4.801 15.238 1.00 76.56 85 VAL A C 1
ATOM 679 O O . VAL A 1 85 ? -16.746 5.086 15.998 1.00 76.56 85 VAL A O 1
ATOM 682 N N . VAL A 1 86 ? -15.487 3.532 14.993 1.00 77.00 86 VAL A N 1
ATOM 683 C CA . VAL A 1 86 ? -16.202 2.363 15.544 1.00 77.00 86 VAL A CA 1
ATOM 684 C C . VAL A 1 86 ? -15.640 1.918 16.914 1.00 77.00 86 VAL A C 1
ATOM 686 O O . VAL A 1 86 ? -16.022 0.875 17.439 1.00 77.00 86 VAL A O 1
ATOM 689 N N . LYS A 1 87 ? -14.759 2.714 17.543 1.00 75.31 87 LYS A N 1
ATOM 690 C CA . LYS A 1 87 ? -14.129 2.450 18.856 1.00 75.31 87 LYS A CA 1
ATOM 691 C C . LYS A 1 87 ? -13.320 1.141 18.937 1.00 75.31 87 LYS A C 1
ATOM 693 O O . LYS A 1 87 ? -13.047 0.643 20.030 1.00 75.31 87 LYS A O 1
ATOM 698 N N . GLN A 1 88 ? -12.863 0.593 17.809 1.00 73.44 88 GLN A N 1
ATOM 699 C CA . GLN A 1 88 ? -11.947 -0.555 17.763 1.00 73.44 88 GLN A CA 1
ATOM 700 C C . GLN A 1 88 ? -10.480 -0.108 17.907 1.00 73.44 88 GLN A C 1
ATOM 702 O O . GLN A 1 88 ? -9.624 -0.365 17.057 1.00 73.44 88 GLN A O 1
ATOM 707 N N . ASN A 1 89 ? -10.177 0.557 19.024 1.00 73.25 89 ASN A N 1
ATOM 708 C CA . ASN A 1 89 ? -8.924 1.295 19.227 1.00 73.25 89 ASN A CA 1
ATOM 709 C C . ASN A 1 89 ? -7.660 0.421 19.152 1.00 73.25 89 ASN A C 1
ATOM 711 O O . ASN A 1 89 ? -6.612 0.902 18.727 1.00 73.25 89 ASN A O 1
ATOM 715 N N . LYS A 1 90 ? -7.741 -0.867 19.520 1.00 72.81 90 LYS A N 1
ATOM 716 C CA . LYS A 1 90 ? -6.597 -1.792 19.431 1.00 72.81 90 LYS A CA 1
ATOM 717 C C . LYS A 1 90 ? -6.199 -2.046 17.971 1.00 72.81 90 LYS A C 1
ATOM 719 O O . LYS A 1 90 ? -5.027 -1.927 17.638 1.00 72.81 90 LYS A O 1
ATOM 724 N N . LEU A 1 91 ? -7.178 -2.311 17.101 1.00 69.62 91 LEU A N 1
ATOM 725 C CA . LEU A 1 91 ? -6.964 -2.539 15.667 1.00 69.62 91 LEU A CA 1
ATOM 726 C C . LEU A 1 91 ? -6.499 -1.255 14.964 1.00 69.62 91 LEU A C 1
ATOM 728 O O . LEU A 1 91 ? -5.592 -1.295 14.135 1.00 69.62 91 LEU A O 1
ATOM 732 N N . ALA A 1 92 ? -7.094 -0.115 15.333 1.00 72.12 92 ALA A N 1
ATOM 733 C CA . ALA A 1 92 ? -6.737 1.197 14.801 1.00 72.12 92 ALA A CA 1
ATOM 734 C C . ALA A 1 92 ? -5.283 1.570 15.130 1.00 72.12 92 ALA A C 1
ATOM 736 O O . ALA A 1 92 ? -4.529 1.974 14.247 1.00 72.12 92 ALA A O 1
ATOM 737 N N . ARG A 1 93 ? -4.859 1.358 16.386 1.00 71.81 93 ARG A N 1
ATOM 738 C CA . ARG A 1 93 ? -3.486 1.627 16.835 1.00 71.81 93 ARG A CA 1
ATOM 739 C C . ARG A 1 93 ? -2.471 0.735 16.125 1.00 71.81 93 ARG A C 1
ATOM 741 O O . ARG A 1 93 ? -1.433 1.230 15.706 1.00 71.81 93 ARG A O 1
ATOM 748 N N . THR A 1 94 ? -2.779 -0.548 15.934 1.00 72.50 94 THR A N 1
ATOM 749 C CA . THR A 1 94 ? -1.920 -1.453 15.156 1.00 72.50 94 THR A CA 1
ATOM 750 C C . THR A 1 94 ? -1.794 -1.002 13.701 1.00 72.50 94 THR A C 1
ATOM 752 O O . THR A 1 94 ? -0.690 -1.006 13.163 1.00 72.50 94 THR A O 1
ATOM 755 N N . ASN A 1 95 ? -2.886 -0.546 13.078 1.00 75.12 95 ASN A N 1
ATOM 756 C CA . ASN A 1 95 ? -2.830 -0.010 11.716 1.00 75.12 95 ASN A CA 1
ATOM 757 C C . ASN A 1 95 ? -1.984 1.262 11.624 1.00 75.12 95 ASN A C 1
ATOM 759 O O . ASN A 1 95 ? -1.191 1.386 10.697 1.00 75.12 95 ASN A O 1
ATOM 763 N N . LEU A 1 96 ? -2.108 2.172 12.595 1.00 74.62 96 LEU A N 1
ATOM 764 C CA . LEU A 1 96 ? -1.268 3.368 12.663 1.00 74.62 96 LEU A CA 1
ATOM 765 C C . LEU A 1 96 ? 0.217 3.026 12.820 1.00 74.62 96 LEU A C 1
ATOM 767 O O . LEU A 1 96 ? 1.035 3.647 12.157 1.00 74.62 96 LEU A O 1
ATOM 771 N N . ILE A 1 97 ? 0.572 2.026 13.634 1.00 74.00 97 ILE A N 1
ATOM 772 C CA . ILE A 1 97 ? 1.970 1.588 13.792 1.00 74.00 97 ILE A CA 1
ATOM 773 C C . ILE A 1 97 ? 2.533 1.065 12.464 1.00 74.00 97 ILE A C 1
ATOM 775 O O . ILE A 1 97 ? 3.641 1.437 12.081 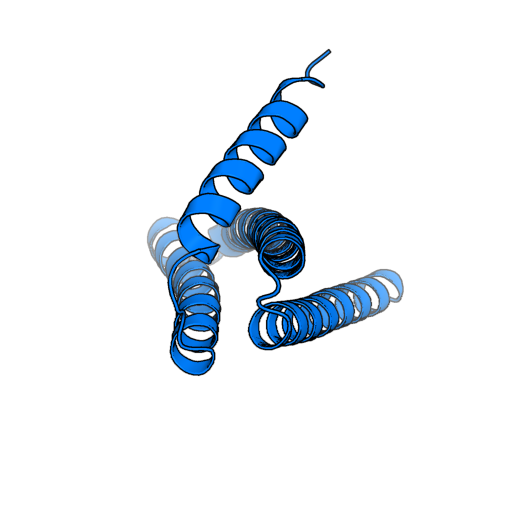1.00 74.00 97 ILE A O 1
ATOM 779 N N . ILE A 1 98 ? 1.767 0.240 11.741 1.00 74.12 98 ILE A N 1
ATOM 780 C CA . ILE A 1 98 ? 2.162 -0.267 10.416 1.00 74.12 98 ILE A CA 1
ATOM 781 C C . ILE A 1 98 ? 2.344 0.897 9.435 1.00 74.12 98 ILE A C 1
ATOM 783 O O . ILE A 1 98 ? 3.343 0.958 8.724 1.00 74.12 98 ILE A O 1
ATOM 787 N N . LEU A 1 99 ? 1.414 1.853 9.439 1.00 80.00 99 LEU A N 1
ATOM 788 C CA . LEU A 1 99 ? 1.492 3.076 8.641 1.00 80.00 99 LEU A CA 1
ATOM 789 C C . LEU A 1 99 ? 2.744 3.898 8.948 1.00 80.00 99 LEU A C 1
ATOM 791 O O . LEU A 1 99 ? 3.459 4.276 8.025 1.00 80.00 99 LEU A O 1
ATOM 795 N N . SER A 1 100 ? 3.037 4.137 10.227 1.00 72.62 100 SER A N 1
ATOM 796 C CA . SER A 1 100 ? 4.241 4.847 10.660 1.00 72.62 100 SER A CA 1
ATOM 797 C C . SER A 1 100 ? 5.512 4.158 10.169 1.00 72.62 100 SER A C 1
ATOM 799 O O . SER A 1 100 ? 6.412 4.836 9.681 1.00 72.62 100 SER A O 1
ATOM 801 N N . PHE A 1 101 ? 5.572 2.824 10.228 1.00 76.38 101 PHE A N 1
ATOM 802 C CA . PHE A 1 101 ? 6.705 2.057 9.708 1.00 76.38 101 PHE A CA 1
ATOM 803 C C . PHE A 1 101 ? 6.872 2.207 8.192 1.00 76.38 101 PHE A C 1
ATOM 805 O O . PHE A 1 101 ? 7.983 2.424 7.716 1.00 76.38 101 PHE A O 1
ATOM 812 N N . ILE A 1 102 ? 5.778 2.128 7.429 1.00 77.12 102 ILE A N 1
ATOM 813 C CA . ILE A 1 102 ? 5.818 2.266 5.966 1.00 77.12 102 ILE A CA 1
ATOM 814 C C . ILE A 1 102 ? 6.262 3.679 5.563 1.00 77.12 102 ILE A C 1
ATOM 816 O O . ILE A 1 102 ? 7.116 3.827 4.690 1.00 77.12 102 ILE A O 1
ATOM 820 N N . VAL A 1 103 ? 5.729 4.717 6.216 1.00 77.75 103 VAL A N 1
ATOM 821 C CA . VAL A 1 103 ? 6.118 6.114 5.960 1.00 77.75 103 VAL A CA 1
ATOM 822 C C . VAL A 1 103 ? 7.584 6.347 6.318 1.00 77.75 103 VAL A C 1
ATOM 824 O O . VAL A 1 103 ? 8.300 6.981 5.548 1.00 77.75 103 VAL A O 1
ATOM 827 N N . PHE A 1 104 ? 8.050 5.799 7.442 1.00 75.12 104 PHE A N 1
ATOM 828 C CA . PHE A 1 104 ? 9.453 5.880 7.844 1.00 75.12 104 PHE A CA 1
ATOM 829 C C . PHE A 1 104 ? 10.387 5.240 6.808 1.00 75.12 104 PHE A C 1
ATOM 831 O O . PHE A 1 104 ? 11.368 5.860 6.406 1.00 75.12 104 PHE A O 1
ATOM 838 N N . LEU A 1 105 ? 10.062 4.039 6.315 1.00 75.50 105 LEU A N 1
ATOM 839 C CA . LEU A 1 105 ? 10.837 3.385 5.257 1.00 75.50 105 LEU A CA 1
ATOM 840 C C . LEU A 1 105 ? 10.848 4.208 3.961 1.00 75.50 105 LEU A C 1
ATOM 842 O O . LEU A 1 105 ? 11.904 4.386 3.359 1.00 75.50 105 LEU A O 1
ATOM 846 N N . GLY A 1 106 ? 9.698 4.757 3.558 1.00 75.38 106 GLY A N 1
ATOM 847 C CA . GLY A 1 106 ? 9.607 5.641 2.392 1.00 75.38 106 GLY A CA 1
ATOM 848 C C . GLY A 1 106 ? 10.460 6.906 2.537 1.00 75.38 106 GLY A C 1
ATOM 849 O O . GLY A 1 106 ? 11.167 7.285 1.603 1.00 75.38 106 GLY A O 1
ATOM 850 N N . ALA A 1 107 ? 10.453 7.531 3.717 1.00 74.12 107 ALA A N 1
ATOM 851 C CA . ALA A 1 107 ? 11.291 8.688 4.020 1.00 74.12 107 ALA A CA 1
ATOM 852 C C . ALA A 1 107 ? 12.787 8.343 3.964 1.00 74.12 107 ALA A C 1
ATOM 854 O O . ALA A 1 107 ? 13.547 9.075 3.337 1.00 74.12 107 ALA A O 1
ATOM 855 N N . MET A 1 108 ? 13.201 7.206 4.537 1.00 75.62 108 MET A N 1
ATOM 856 C CA . MET A 1 108 ? 14.589 6.729 4.472 1.00 75.62 108 MET A CA 1
ATOM 857 C C . MET A 1 108 ? 15.059 6.552 3.026 1.00 75.62 108 MET A C 1
ATOM 859 O O . MET A 1 108 ? 16.102 7.082 2.657 1.00 75.62 108 MET A O 1
ATOM 863 N N . VAL A 1 109 ? 14.262 5.882 2.187 1.00 75.38 109 VAL A N 1
ATOM 864 C CA . VAL A 1 109 ? 14.576 5.696 0.760 1.00 75.38 109 VAL A CA 1
ATOM 865 C C . VAL A 1 109 ? 14.683 7.039 0.034 1.00 75.38 109 VAL A C 1
ATOM 867 O O . VAL A 1 109 ? 15.602 7.238 -0.755 1.00 75.38 109 VAL A O 1
ATOM 870 N N . THR A 1 110 ? 13.780 7.977 0.328 1.00 75.25 110 THR A N 1
ATOM 871 C CA . THR A 1 110 ? 13.776 9.308 -0.298 1.00 75.25 110 THR A CA 1
ATOM 872 C C . THR A 1 110 ? 15.027 10.105 0.071 1.00 75.25 110 THR A C 1
ATOM 874 O O . THR A 1 110 ? 15.643 10.697 -0.806 1.00 75.25 110 THR A O 1
ATOM 877 N N . ILE A 1 111 ? 15.435 10.076 1.345 1.00 75.06 111 ILE A N 1
ATOM 878 C CA . ILE A 1 111 ? 16.659 10.732 1.832 1.00 75.06 111 ILE A CA 1
ATOM 879 C C . ILE A 1 111 ? 17.906 10.104 1.198 1.00 75.06 111 ILE A C 1
ATOM 881 O O . ILE A 1 111 ? 18.834 10.812 0.817 1.00 75.06 111 ILE A O 1
ATOM 885 N N . THR A 1 112 ? 17.952 8.776 1.068 1.00 72.25 112 THR A N 1
ATOM 886 C CA . THR A 1 112 ? 19.069 8.102 0.393 1.00 72.25 112 THR A CA 1
ATOM 887 C C . THR A 1 112 ? 19.163 8.516 -1.076 1.00 72.25 112 THR A C 1
ATOM 889 O O . THR A 1 112 ? 20.251 8.839 -1.543 1.00 72.25 112 THR A O 1
ATOM 892 N N . LEU A 1 113 ? 18.031 8.568 -1.783 1.00 72.06 113 LEU A N 1
ATOM 893 C CA . LEU A 1 113 ? 17.974 8.976 -3.189 1.00 72.06 113 LEU A CA 1
ATOM 894 C C . LEU A 1 113 ? 18.248 10.471 -3.404 1.00 72.06 113 LEU A C 1
ATOM 896 O O . LEU A 1 113 ? 18.758 10.831 -4.452 1.00 72.06 113 LEU A O 1
ATOM 900 N N . SER A 1 114 ? 17.925 11.349 -2.448 1.00 68.38 114 SER A N 1
ATOM 901 C CA . SER A 1 114 ? 18.220 12.786 -2.571 1.00 68.38 114 SER A CA 1
ATOM 902 C C . SER A 1 114 ? 19.690 13.129 -2.333 1.00 68.38 114 SER A C 1
ATOM 904 O O . SER A 1 114 ? 20.130 14.213 -2.703 1.00 68.38 114 SER A O 1
ATOM 906 N N . ASN A 1 115 ? 20.420 12.237 -1.661 1.00 63.69 115 ASN A N 1
ATOM 907 C CA . ASN A 1 115 ? 21.827 12.411 -1.300 1.00 63.69 115 ASN A CA 1
ATOM 908 C C . ASN A 1 115 ? 22.783 11.636 -2.228 1.00 63.69 115 ASN A C 1
ATOM 910 O O . ASN A 1 115 ? 23.980 11.584 -1.944 1.00 63.69 115 ASN A O 1
ATOM 914 N N . THR A 1 116 ? 22.259 11.009 -3.286 1.00 52.56 116 THR A N 1
ATOM 915 C CA . THR A 1 116 ? 23.023 10.358 -4.366 1.00 52.56 116 THR A CA 1
ATOM 916 C C . THR A 1 116 ? 22.925 11.177 -5.642 1.00 52.56 116 THR A C 1
ATOM 918 O O . THR A 1 116 ? 23.927 11.175 -6.388 1.00 52.56 116 THR A O 1
#

Foldseek 3Di:
DPPVVVVVVLVVLLVVLLVVLLDPDDLVVVVCVLVCVLVVLLVVLCVVQCVVPNPVCNVVSVVVSVVVVVVSLSSLVSNLVSNVVSVVPVNSVVSVVVSVVSVVVVVVVVVVVVVD

Sequence (116 aa):
MLLPIPIILFILLLVYSIKKAKQKADVNKHVIIRLGVLIAFIALTFLIVYHIEGRSGTLGSFYISAYFSATWILYLIVEAISLFVVKQNKLARTNLIILSFIVFLGAMVTITLSNT